Protein AF-A0A381Z322-F1 (afdb_monomer_lite)

Foldseek 3Di:
DDDDPPVNVVVVVVCLQDPDDDDDDQLVDAFACDPNDTGGDQGNLVVLVSCLVSFHWDKQKAKDDDFDPVLRVVVVVCVVVVPPDPVSVVCVVVRVVVCVVPDIDMDIHDIGGSVPRDPVCSSVVSVVSRVRNVVD

Radius of gyration: 17.07 Å; chains: 1; bounding box: 42×37×44 Å

InterPro domains:
  IPR045746 Putative acyltransferase ACT14924-like, acyltransferase domain [PF19576] (10-118)

Organism: NCBI:txid408172

Secondary structure (DSSP, 8-state):
-----HHHHHHHHHHHHSS------TTSS--EEETTEEE--PPPTHHHHHHHHTT--B--EEEE----HHHHHHHHHHHHTT--S-HHHHHHHHHHHHTTTPPPEEEE---B-GGG--TT-HHHHHHHHHHHHHH-

Sequence (136 aa):
MGTINKKQTRSLIKAFHSNKHIIIFPAGEVSKFRNFTIEDIDWNPSFIKKAIQFNRDIIPVRISGKNSILFYAVSILRRFFKMDFNIEMFLLIREVFNKKNCSINVKFGSPISFKTLNRHMINSETNRIKNITYSI

Structure (mmCIF, N/CA/C/O backbone):
data_AF-A0A381Z322-F1
#
_entry.id   AF-A0A381Z322-F1
#
loop_
_atom_site.group_PDB
_atom_site.id
_atom_site.type_symbol
_atom_site.label_atom_id
_atom_site.label_alt_id
_atom_site.label_comp_id
_atom_site.label_asym_id
_atom_site.label_entity_id
_atom_site.label_seq_id
_atom_site.pdbx_PDB_ins_code
_atom_site.Cartn_x
_atom_site.Cartn_y
_atom_site.Cartn_z
_atom_site.occupancy
_atom_site.B_iso_or_equiv
_atom_site.auth_seq_id
_atom_site.auth_comp_id
_atom_site.auth_asym_id
_atom_site.auth_atom_id
_atom_site.pdbx_PDB_model_num
ATOM 1 N N . MET A 1 1 ? 7.958 -16.503 11.932 1.00 32.38 1 MET A N 1
ATOM 2 C CA . MET A 1 1 ? 8.132 -16.162 10.498 1.00 32.38 1 MET A CA 1
ATOM 3 C C . MET A 1 1 ? 7.406 -17.211 9.673 1.00 32.38 1 MET A C 1
ATOM 5 O O . MET A 1 1 ? 7.738 -18.380 9.798 1.00 32.38 1 MET A O 1
ATOM 9 N N . GLY A 1 2 ? 6.367 -16.831 8.924 1.00 46.25 2 GLY A N 1
ATOM 10 C CA . GLY A 1 2 ? 5.579 -17.783 8.135 1.00 46.25 2 GLY A CA 1
ATOM 11 C C . GLY A 1 2 ? 6.446 -18.468 7.080 1.00 46.25 2 GLY A C 1
ATOM 12 O O . GLY A 1 2 ? 7.105 -17.799 6.285 1.00 46.25 2 GLY A O 1
ATOM 13 N N . THR A 1 3 ? 6.479 -19.797 7.091 1.00 46.06 3 THR A N 1
ATOM 14 C CA . THR A 1 3 ? 7.168 -20.586 6.074 1.00 46.06 3 THR A CA 1
ATOM 15 C C . THR A 1 3 ? 6.482 -20.358 4.731 1.00 46.06 3 THR A C 1
ATOM 17 O O . THR A 1 3 ? 5.302 -20.652 4.546 1.00 46.06 3 THR A O 1
ATOM 20 N N . ILE A 1 4 ? 7.216 -19.787 3.776 1.00 61.38 4 ILE A N 1
ATOM 21 C CA . ILE A 1 4 ? 6.702 -19.564 2.427 1.00 61.38 4 ILE A CA 1
ATOM 22 C C . ILE A 1 4 ? 6.476 -20.939 1.785 1.00 61.38 4 ILE A C 1
ATOM 24 O O . ILE A 1 4 ? 7.421 -21.642 1.423 1.00 61.38 4 ILE A O 1
ATOM 28 N N . ASN A 1 5 ? 5.213 -21.341 1.649 1.00 78.62 5 ASN A N 1
ATOM 29 C CA . ASN A 1 5 ? 4.851 -22.616 1.045 1.00 78.62 5 ASN A CA 1
ATOM 30 C C . ASN A 1 5 ? 5.237 -22.608 -0.447 1.00 78.62 5 ASN A C 1
ATOM 32 O O . ASN A 1 5 ? 4.752 -21.787 -1.227 1.00 78.62 5 ASN A O 1
ATOM 36 N N . LYS A 1 6 ? 6.072 -23.564 -0.876 1.00 79.81 6 LYS A N 1
ATOM 37 C CA . LYS A 1 6 ? 6.565 -23.703 -2.263 1.00 79.81 6 LYS A CA 1
ATOM 38 C C . LYS A 1 6 ? 5.439 -23.671 -3.310 1.00 79.81 6 LYS A C 1
ATOM 40 O O . LYS A 1 6 ? 5.634 -23.152 -4.412 1.00 79.81 6 LYS A O 1
ATOM 45 N N . LYS A 1 7 ? 4.249 -24.191 -2.978 1.00 83.00 7 LYS A N 1
ATOM 46 C CA . LYS A 1 7 ? 3.058 -24.159 -3.848 1.00 83.00 7 LYS A CA 1
ATOM 47 C C . LYS A 1 7 ? 2.497 -22.742 -4.011 1.00 83.00 7 LYS A C 1
ATOM 49 O O . LYS A 1 7 ? 2.124 -22.363 -5.124 1.00 83.00 7 LYS A O 1
ATOM 54 N N . GLN A 1 8 ? 2.476 -21.951 -2.939 1.00 82.81 8 GLN A N 1
ATOM 55 C CA . GLN A 1 8 ? 2.030 -20.554 -2.968 1.00 82.81 8 GLN A CA 1
ATOM 56 C C . GLN A 1 8 ? 2.989 -19.701 -3.804 1.00 82.81 8 GLN A C 1
ATOM 58 O O . GLN A 1 8 ? 2.537 -18.980 -4.691 1.00 82.81 8 GLN A O 1
ATOM 63 N N . THR A 1 9 ? 4.305 -19.877 -3.640 1.00 85.25 9 THR A N 1
ATOM 64 C CA . THR A 1 9 ? 5.313 -19.172 -4.454 1.00 85.25 9 THR A CA 1
ATOM 65 C C . THR A 1 9 ? 5.157 -19.461 -5.940 1.00 85.25 9 THR A C 1
ATOM 67 O O . THR A 1 9 ? 5.159 -18.542 -6.754 1.00 85.25 9 THR A O 1
ATOM 70 N N . ARG A 1 10 ? 4.977 -20.735 -6.314 1.00 89.75 10 ARG A N 1
ATOM 71 C CA . ARG A 1 10 ? 4.754 -21.125 -7.716 1.00 89.75 10 ARG A CA 1
ATOM 72 C C . ARG A 1 10 ? 3.492 -20.488 -8.288 1.00 89.75 10 ARG A C 1
ATOM 74 O O . ARG A 1 10 ? 3.512 -20.009 -9.416 1.00 89.75 10 ARG A O 1
ATOM 81 N N . SER A 1 11 ? 2.410 -20.475 -7.515 1.00 90.62 11 SER A N 1
ATOM 82 C CA . SER A 1 11 ? 1.135 -19.888 -7.942 1.00 90.62 11 SER A CA 1
ATOM 83 C C . SER A 1 11 ? 1.252 -18.375 -8.127 1.00 90.62 11 SER A C 1
ATOM 85 O O . SER A 1 11 ? 0.767 -17.842 -9.122 1.00 90.62 11 SER A O 1
ATOM 87 N N . LEU A 1 12 ? 1.972 -17.700 -7.229 1.00 89.81 12 LEU A N 1
ATOM 88 C CA . LEU A 1 12 ? 2.249 -16.271 -7.323 1.00 89.81 12 LEU A CA 1
ATOM 89 C C . LEU A 1 12 ? 3.118 -15.934 -8.543 1.00 89.81 12 LEU A C 1
ATOM 91 O O . LEU A 1 12 ? 2.793 -15.016 -9.286 1.00 89.81 12 LEU A O 1
ATOM 95 N N . ILE A 1 13 ? 4.180 -16.702 -8.806 1.00 92.19 13 ILE A N 1
ATOM 96 C CA . ILE A 1 13 ? 5.017 -16.523 -10.006 1.00 92.19 13 ILE A CA 1
ATOM 97 C C . ILE A 1 13 ? 4.189 -16.721 -11.283 1.00 92.19 13 ILE A C 1
ATOM 99 O O . ILE A 1 13 ? 4.272 -15.907 -12.198 1.00 92.19 13 ILE A O 1
ATOM 103 N N . LYS A 1 14 ? 3.337 -17.754 -11.338 1.00 94.69 14 LYS A N 1
ATOM 104 C CA . LYS A 1 14 ? 2.406 -17.946 -12.463 1.00 94.69 14 LYS A CA 1
ATOM 105 C C . LYS A 1 14 ? 1.462 -16.755 -12.628 1.00 94.69 14 LYS A C 1
ATOM 107 O O . LYS A 1 14 ? 1.234 -16.321 -13.752 1.00 94.69 14 LYS A O 1
ATOM 112 N N . ALA A 1 15 ? 0.943 -16.206 -11.527 1.00 94.56 15 ALA A N 1
ATOM 113 C CA . ALA A 1 15 ? 0.114 -15.006 -11.573 1.00 94.56 15 ALA A CA 1
ATOM 114 C C . ALA A 1 15 ? 0.888 -13.833 -12.188 1.00 94.56 15 ALA A C 1
ATOM 116 O O . ALA A 1 15 ? 0.368 -13.226 -13.118 1.00 94.56 15 ALA A O 1
ATOM 117 N N . PHE A 1 16 ? 2.140 -13.604 -11.769 1.00 95.00 16 PHE A N 1
ATOM 118 C CA . PHE A 1 16 ? 3.038 -12.575 -12.314 1.00 95.00 16 PHE A CA 1
ATOM 119 C C . PHE A 1 16 ? 3.391 -12.742 -13.797 1.00 95.00 16 PHE A C 1
ATOM 121 O O . PHE A 1 16 ? 3.661 -11.734 -14.445 1.00 95.00 16 PHE A O 1
ATOM 128 N N . HIS A 1 17 ? 3.311 -13.942 -14.369 1.00 95.62 17 HIS A N 1
ATOM 129 C CA . HIS A 1 17 ? 3.463 -14.153 -15.816 1.00 95.62 17 HIS A CA 1
ATOM 130 C C . HIS A 1 17 ? 2.158 -14.037 -16.624 1.00 95.62 17 HIS A C 1
ATOM 132 O O . HIS A 1 17 ? 2.210 -13.953 -17.844 1.00 95.62 17 HIS A O 1
ATOM 138 N N . SER A 1 18 ? 0.993 -14.071 -15.975 1.00 95.56 18 SER A N 1
ATOM 139 C CA . SER A 1 18 ? -0.318 -14.080 -16.652 1.00 95.56 18 SER A CA 1
ATOM 140 C C . SER A 1 18 ? -0.851 -12.673 -16.968 1.00 95.56 18 SER A C 1
ATOM 142 O O . SER A 1 18 ? -0.215 -11.690 -16.638 1.00 95.56 18 SER A O 1
ATOM 144 N N . ASN A 1 19 ? -2.070 -12.522 -17.484 1.00 93.75 19 ASN A N 1
ATOM 145 C CA . ASN A 1 19 ? -2.705 -11.194 -17.598 1.00 93.75 19 ASN A CA 1
ATOM 146 C C . ASN A 1 19 ? -3.517 -10.792 -16.353 1.00 93.75 19 ASN A C 1
ATOM 148 O O . ASN A 1 19 ? -4.253 -9.812 -16.377 1.00 93.75 19 ASN A O 1
ATOM 152 N N . LYS A 1 20 ? -3.412 -11.540 -15.246 1.00 94.75 20 LYS A N 1
ATOM 153 C CA . LYS A 1 20 ? -4.157 -11.237 -14.015 1.00 94.75 20 LYS A CA 1
ATOM 154 C C . LYS A 1 20 ? -3.636 -9.971 -13.341 1.00 94.75 20 LYS A C 1
ATOM 156 O O . LYS A 1 20 ? -2.425 -9.744 -13.303 1.00 94.75 20 LYS A O 1
ATOM 161 N N . HIS A 1 21 ? -4.545 -9.207 -12.743 1.00 93.62 21 HIS A N 1
ATOM 162 C CA . HIS A 1 21 ? -4.195 -8.128 -11.824 1.00 93.62 21 HIS A CA 1
ATOM 163 C C . HIS A 1 21 ? -3.655 -8.699 -10.511 1.00 93.62 21 HIS A C 1
ATOM 165 O O . HIS A 1 21 ? -4.118 -9.735 -10.030 1.00 93.62 21 HIS A O 1
ATOM 171 N N . ILE A 1 22 ? -2.662 -8.021 -9.937 1.00 94.94 22 ILE A N 1
ATOM 172 C CA . ILE A 1 22 ? -2.009 -8.427 -8.692 1.00 94.94 22 ILE A CA 1
ATOM 173 C C . ILE A 1 22 ? -2.117 -7.266 -7.718 1.00 94.94 22 ILE A C 1
ATOM 175 O O . ILE A 1 22 ? -1.635 -6.172 -7.997 1.00 94.94 22 ILE A O 1
ATOM 179 N N . ILE A 1 23 ? -2.747 -7.527 -6.578 1.00 95.44 23 ILE A N 1
ATOM 180 C CA . ILE A 1 23 ? -2.884 -6.565 -5.489 1.00 95.44 23 ILE A CA 1
ATOM 181 C C . ILE A 1 23 ? -1.765 -6.841 -4.489 1.00 95.44 23 ILE A C 1
ATOM 183 O O . ILE A 1 23 ? -1.567 -7.983 -4.070 1.00 95.44 23 ILE A O 1
ATOM 187 N N . ILE A 1 24 ? -1.024 -5.800 -4.121 1.00 94.81 24 ILE A N 1
ATOM 188 C CA . ILE A 1 24 ? 0.064 -5.878 -3.148 1.00 94.81 24 ILE A CA 1
ATOM 189 C C . ILE A 1 24 ? -0.185 -4.822 -2.077 1.00 94.81 24 ILE A C 1
ATOM 191 O O . ILE A 1 24 ? -0.395 -3.659 -2.401 1.00 94.81 24 ILE A O 1
ATOM 195 N N . PHE A 1 25 ? -0.120 -5.235 -0.810 1.00 94.62 25 PHE A N 1
ATOM 196 C CA . PHE A 1 25 ? -0.113 -4.343 0.347 1.00 94.62 25 PHE A CA 1
ATOM 197 C C . PHE A 1 25 ? 1.335 -4.174 0.819 1.00 94.62 25 PHE A C 1
ATOM 199 O O . PHE A 1 25 ? 1.829 -5.009 1.578 1.00 94.62 25 PHE A O 1
ATOM 206 N N . PRO A 1 26 ? 2.057 -3.146 0.344 1.00 95.31 26 PRO A N 1
ATOM 207 C CA . PRO A 1 26 ? 3.495 -3.030 0.572 1.00 95.31 26 PRO A CA 1
ATOM 208 C C . PRO A 1 26 ? 3.848 -2.817 2.049 1.00 95.31 26 PRO A C 1
ATOM 210 O O . PRO A 1 26 ? 4.904 -3.269 2.479 1.00 95.31 26 PRO A O 1
ATOM 213 N N . ALA A 1 27 ? 2.967 -2.197 2.836 1.00 93.25 27 ALA A N 1
ATOM 214 C CA . ALA A 1 27 ? 3.147 -2.041 4.278 1.00 93.25 27 ALA A CA 1
ATOM 215 C C . ALA A 1 27 ? 3.002 -3.362 5.059 1.00 93.25 27 ALA A C 1
ATOM 217 O O . ALA A 1 27 ? 3.519 -3.476 6.161 1.00 93.25 27 ALA A O 1
ATOM 218 N N . GLY A 1 28 ? 2.277 -4.353 4.524 1.00 87.88 28 GLY A N 1
ATOM 219 C CA . GLY A 1 28 ? 2.011 -5.634 5.197 1.00 87.88 28 GLY A CA 1
ATOM 220 C C . GLY A 1 28 ? 1.057 -5.570 6.399 1.00 87.88 28 GLY A C 1
ATOM 221 O O . GLY A 1 28 ? 0.620 -6.613 6.876 1.00 87.88 28 GLY A O 1
ATOM 222 N N . GLU A 1 29 ? 0.694 -4.372 6.858 1.00 86.81 29 GLU A N 1
ATOM 223 C CA . GLU A 1 29 ? -0.202 -4.121 7.987 1.00 86.81 29 GLU A CA 1
ATOM 224 C C . GLU A 1 29 ? -1.080 -2.889 7.725 1.00 86.81 29 GLU A C 1
ATOM 226 O O . GLU A 1 29 ? -0.824 -2.109 6.808 1.00 86.81 29 GLU A O 1
ATOM 231 N N . VAL A 1 30 ? -2.116 -2.702 8.549 1.00 88.62 30 VAL A N 1
ATOM 232 C CA . VAL A 1 30 ? -2.946 -1.487 8.528 1.00 88.62 30 VAL A CA 1
ATOM 233 C C . VAL A 1 30 ? -2.193 -0.278 9.094 1.00 88.62 30 VAL A C 1
ATOM 235 O O . VAL A 1 30 ? -1.367 -0.426 10.001 1.00 88.62 30 VAL A O 1
ATOM 238 N N . SER A 1 31 ? -2.541 0.924 8.629 1.00 90.38 31 SER A N 1
ATOM 239 C CA . SER A 1 31 ? -1.950 2.183 9.091 1.00 90.38 31 SER A CA 1
ATOM 240 C C . SER A 1 31 ? -2.066 2.362 10.610 1.00 90.38 31 SER A C 1
ATOM 242 O O . SER A 1 31 ? -3.083 2.025 11.232 1.00 90.38 31 SER A O 1
ATOM 244 N N . LYS A 1 32 ? -1.019 2.920 11.221 1.00 86.56 32 LYS A N 1
ATOM 245 C CA . LYS A 1 32 ? -0.892 3.101 12.675 1.00 86.56 32 LYS A CA 1
ATOM 246 C C . LYS A 1 32 ? -0.730 4.574 13.016 1.00 86.56 32 LYS A C 1
ATOM 248 O O . LYS A 1 32 ? -0.297 5.367 12.191 1.00 86.56 32 LYS A O 1
ATOM 253 N N . PHE A 1 33 ? -1.016 4.921 14.268 1.00 87.81 33 PHE A N 1
ATOM 254 C CA . PHE A 1 33 ? -0.714 6.254 14.778 1.00 87.81 33 PHE A CA 1
ATOM 255 C C . PHE A 1 33 ? 0.786 6.381 15.115 1.00 87.81 33 PHE A C 1
ATOM 257 O O . PHE A 1 33 ? 1.311 5.698 16.012 1.00 87.81 33 PHE A O 1
ATOM 264 N N . ARG A 1 34 ? 1.498 7.234 14.376 1.00 83.12 34 ARG A N 1
ATOM 265 C CA . ARG A 1 34 ? 2.930 7.547 14.531 1.00 83.12 34 ARG A CA 1
ATOM 266 C C . ARG A 1 34 ? 3.139 9.032 14.272 1.00 83.12 34 ARG A C 1
ATOM 268 O O . ARG A 1 34 ? 2.466 9.581 13.423 1.00 83.12 34 ARG A O 1
ATOM 275 N N . ASN A 1 35 ? 4.050 9.678 14.998 1.00 82.75 35 ASN A N 1
ATOM 276 C CA . ASN A 1 35 ? 4.433 11.074 14.736 1.00 82.75 35 ASN A CA 1
ATOM 277 C C . ASN A 1 35 ? 3.233 12.033 14.570 1.00 82.75 35 ASN A C 1
ATOM 279 O O . ASN A 1 35 ? 3.226 12.886 13.691 1.00 82.75 35 ASN A O 1
ATOM 283 N N . PHE A 1 36 ? 2.203 11.861 15.406 1.00 85.69 36 PHE A N 1
ATOM 284 C CA . PHE A 1 36 ? 0.946 12.623 15.371 1.00 85.69 36 PHE A CA 1
ATOM 285 C C . PHE A 1 36 ? 0.081 12.455 14.104 1.00 85.69 36 PHE A C 1
ATOM 287 O O . PHE A 1 36 ? -0.953 13.110 13.978 1.00 85.69 36 PHE A O 1
ATOM 294 N N . THR A 1 37 ? 0.426 11.532 13.206 1.00 89.00 37 THR A N 1
ATOM 295 C CA . THR A 1 37 ? -0.323 11.201 11.988 1.00 89.00 37 THR A CA 1
ATOM 296 C C . THR A 1 37 ? -0.735 9.722 11.964 1.00 89.00 37 THR A C 1
ATOM 298 O O . THR A 1 37 ? -0.240 8.886 12.723 1.00 89.00 37 THR A O 1
ATOM 301 N N . ILE A 1 38 ? -1.723 9.386 11.127 1.00 89.69 38 ILE A N 1
ATOM 302 C CA . ILE A 1 38 ? -2.101 7.995 10.837 1.00 89.69 38 ILE A CA 1
ATOM 303 C C . ILE A 1 38 ? -1.534 7.668 9.466 1.00 89.69 38 ILE A C 1
ATOM 305 O O . ILE A 1 38 ? -2.014 8.192 8.462 1.00 89.69 38 ILE A O 1
ATOM 309 N N . GLU A 1 39 ? -0.537 6.799 9.436 1.00 90.81 39 GLU A N 1
ATOM 310 C CA . GLU A 1 39 ? 0.159 6.431 8.211 1.00 90.81 39 GLU A CA 1
ATOM 311 C C . GLU A 1 39 ? 0.605 4.974 8.249 1.00 90.81 39 GLU A C 1
ATOM 313 O O . GLU A 1 39 ? 0.698 4.332 9.305 1.00 90.81 39 GLU A O 1
ATOM 318 N N . ASP A 1 40 ? 0.846 4.428 7.067 1.00 91.38 40 ASP A N 1
ATOM 319 C CA . ASP A 1 40 ? 1.485 3.133 6.9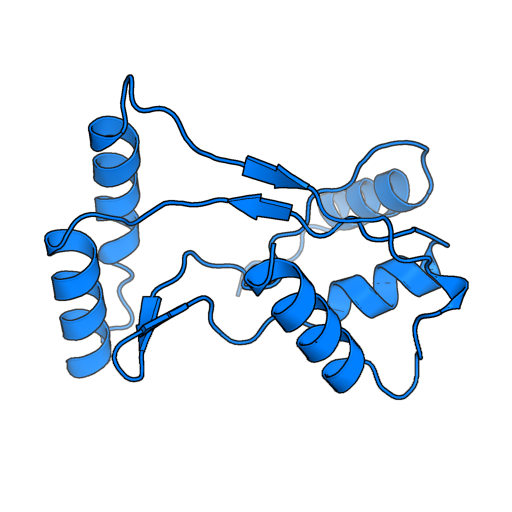36 1.00 91.38 40 ASP A CA 1
ATOM 320 C C . ASP A 1 40 ? 2.914 3.199 7.449 1.00 91.38 40 ASP A C 1
ATOM 322 O O . ASP A 1 40 ? 3.625 4.195 7.273 1.00 91.38 40 ASP A O 1
ATOM 326 N N . ILE A 1 41 ? 3.363 2.062 7.968 1.00 89.75 41 ILE A N 1
ATOM 327 C CA . ILE A 1 41 ? 4.777 1.815 8.216 1.00 89.75 41 ILE A CA 1
ATOM 328 C C . ILE A 1 41 ? 5.592 1.858 6.910 1.00 89.75 41 ILE A C 1
ATOM 330 O O . ILE A 1 41 ? 5.081 2.143 5.817 1.00 89.75 41 ILE A O 1
ATOM 334 N N . ASP A 1 42 ? 6.888 1.586 7.018 1.00 92.38 42 ASP A N 1
ATOM 335 C CA . ASP A 1 42 ? 7.752 1.504 5.849 1.00 92.38 42 ASP A CA 1
ATOM 336 C C . ASP A 1 42 ? 7.274 0.414 4.891 1.00 92.38 42 ASP A C 1
ATOM 338 O O . ASP A 1 42 ? 6.954 -0.713 5.273 1.00 92.38 42 ASP A O 1
ATOM 342 N N . TRP A 1 43 ? 7.193 0.783 3.619 1.00 96.25 43 TRP A N 1
ATOM 343 C CA . TRP A 1 43 ? 6.732 -0.102 2.565 1.00 96.25 43 TRP A CA 1
ATOM 344 C C . TRP A 1 43 ? 7.845 -1.073 2.168 1.00 96.25 43 TRP A C 1
ATOM 346 O O . TRP A 1 43 ? 8.983 -0.676 1.925 1.00 96.25 43 TRP A O 1
ATOM 356 N N . ASN A 1 44 ? 7.513 -2.358 2.048 1.00 95.69 44 ASN A N 1
ATOM 357 C CA . ASN A 1 44 ? 8.441 -3.367 1.564 1.00 95.69 44 ASN A CA 1
ATOM 358 C C . ASN A 1 44 ? 8.748 -3.127 0.072 1.00 95.69 44 ASN A C 1
ATOM 360 O O . ASN A 1 44 ? 7.838 -3.207 -0.752 1.00 95.69 44 ASN A O 1
ATOM 364 N N . PRO A 1 45 ? 10.019 -2.941 -0.319 1.00 96.38 45 PRO A N 1
ATOM 365 C CA . PRO A 1 45 ? 10.394 -2.583 -1.689 1.00 96.38 45 PRO A CA 1
ATOM 366 C C . PRO A 1 45 ? 10.248 -3.704 -2.735 1.00 96.38 45 PRO A C 1
ATOM 368 O O . PRO A 1 45 ? 10.515 -3.509 -3.925 1.00 96.38 45 PRO A O 1
ATOM 371 N N . SER A 1 46 ? 9.894 -4.924 -2.326 1.00 94.19 46 SER A N 1
ATOM 372 C CA . SER A 1 46 ? 9.880 -6.098 -3.208 1.00 94.19 46 SER A CA 1
ATOM 373 C C . SER A 1 46 ? 8.933 -5.968 -4.404 1.00 94.19 46 SER A C 1
ATOM 375 O O . SER A 1 46 ? 9.224 -6.541 -5.457 1.00 94.19 46 SER A O 1
ATOM 377 N N . PHE A 1 47 ? 7.855 -5.185 -4.295 1.00 95.62 47 PHE A N 1
ATOM 378 C CA . PHE A 1 47 ? 6.929 -4.966 -5.409 1.00 95.62 47 PHE A CA 1
ATOM 379 C C . PHE A 1 47 ? 7.587 -4.232 -6.583 1.00 95.62 47 PHE A C 1
ATOM 381 O O . PHE A 1 47 ? 7.290 -4.574 -7.721 1.00 95.62 47 PHE A O 1
ATOM 388 N N . ILE A 1 48 ? 8.549 -3.332 -6.339 1.00 97.38 48 ILE A N 1
ATOM 389 C CA . ILE A 1 48 ? 9.335 -2.670 -7.396 1.00 97.38 48 ILE A CA 1
ATOM 390 C C . ILE A 1 48 ? 10.137 -3.705 -8.180 1.00 97.38 48 ILE A C 1
ATOM 392 O O . ILE A 1 48 ? 10.088 -3.760 -9.407 1.00 97.38 48 ILE A O 1
ATOM 396 N N . LYS A 1 49 ? 10.844 -4.589 -7.461 1.00 95.62 49 LYS A N 1
ATOM 397 C CA . LYS A 1 49 ? 11.631 -5.665 -8.079 1.00 95.62 49 LYS A CA 1
ATOM 398 C C . LYS A 1 49 ? 10.741 -6.566 -8.930 1.00 95.62 49 LYS A C 1
ATOM 400 O O . LYS A 1 49 ? 11.152 -6.967 -10.013 1.00 95.62 49 LYS A O 1
ATOM 405 N N . LYS A 1 50 ? 9.537 -6.885 -8.446 1.00 95.38 50 LYS A N 1
ATOM 406 C CA . LYS A 1 50 ? 8.570 -7.722 -9.165 1.00 95.38 50 LYS A CA 1
ATOM 407 C C . LYS A 1 50 ? 7.967 -7.008 -10.371 1.00 95.38 50 LYS A C 1
ATOM 409 O O . LYS A 1 50 ? 7.878 -7.624 -11.425 1.00 95.38 50 LYS A O 1
ATOM 414 N N . ALA A 1 51 ? 7.635 -5.729 -10.247 1.00 97.06 51 ALA A N 1
ATOM 415 C CA . ALA A 1 51 ? 7.158 -4.911 -11.355 1.00 97.06 51 ALA A CA 1
ATOM 416 C C . ALA A 1 51 ? 8.168 -4.895 -12.510 1.00 97.06 51 ALA A C 1
ATOM 418 O O . ALA A 1 51 ? 7.814 -5.230 -13.635 1.00 97.06 51 ALA A O 1
ATOM 419 N N . ILE A 1 52 ? 9.445 -4.633 -12.212 1.00 97.06 52 ILE A N 1
ATOM 420 C CA . ILE A 1 52 ? 10.525 -4.655 -13.209 1.00 97.06 52 ILE A CA 1
ATOM 421 C C . ILE A 1 52 ? 10.747 -6.074 -13.754 1.00 97.06 52 ILE A C 1
ATOM 423 O O . ILE A 1 52 ? 10.833 -6.262 -14.959 1.00 97.06 52 ILE A O 1
ATOM 427 N N . GLN A 1 53 ? 10.829 -7.087 -12.883 1.00 95.88 53 GLN A N 1
ATOM 428 C CA . GLN A 1 53 ? 11.109 -8.475 -13.282 1.00 95.88 53 GLN A CA 1
ATOM 429 C C . GLN A 1 53 ? 10.056 -9.045 -14.241 1.00 95.88 53 GLN A C 1
ATOM 431 O O . GLN A 1 53 ? 10.391 -9.855 -15.102 1.00 95.88 53 GLN A O 1
ATOM 436 N N . PHE A 1 54 ? 8.791 -8.674 -14.054 1.00 96.62 54 PHE A N 1
ATOM 437 C CA . PHE A 1 54 ? 7.661 -9.229 -14.796 1.00 96.62 54 PHE A CA 1
ATOM 438 C C . PHE A 1 54 ? 7.013 -8.217 -15.741 1.00 96.62 54 PHE A C 1
ATOM 440 O O . PHE A 1 54 ? 5.902 -8.465 -16.203 1.00 96.62 54 PHE A O 1
ATOM 447 N N . ASN A 1 55 ? 7.695 -7.103 -16.027 1.00 97.06 55 ASN A N 1
ATOM 448 C CA . ASN A 1 55 ? 7.241 -6.064 -16.949 1.00 97.06 55 ASN A CA 1
ATOM 449 C C . ASN A 1 55 ? 5.813 -5.580 -16.646 1.00 97.06 55 ASN A C 1
ATOM 451 O O . ASN A 1 55 ? 4.936 -5.599 -17.509 1.00 97.06 55 ASN A O 1
ATOM 455 N N . ARG A 1 56 ? 5.565 -5.196 -15.390 1.00 97.12 56 ARG A N 1
ATOM 456 C CA . ARG A 1 56 ? 4.235 -4.826 -14.894 1.00 97.12 56 ARG A CA 1
ATOM 457 C C . ARG A 1 56 ? 4.160 -3.400 -14.409 1.00 97.12 56 ARG A C 1
ATOM 459 O O . ARG A 1 56 ? 4.860 -3.026 -13.471 1.00 97.12 56 ARG A O 1
ATOM 466 N N . ASP A 1 57 ? 3.233 -2.660 -14.989 1.00 97.56 57 ASP A N 1
ATOM 467 C CA . ASP A 1 57 ? 2.914 -1.313 -14.548 1.00 97.56 57 ASP A CA 1
ATOM 468 C C . ASP A 1 57 ? 2.246 -1.335 -13.166 1.00 97.56 57 ASP A C 1
ATOM 470 O O . ASP A 1 57 ? 1.544 -2.282 -12.793 1.00 97.56 57 ASP A O 1
ATOM 474 N N . ILE A 1 58 ? 2.495 -0.285 -12.389 1.00 98.06 58 ILE A N 1
ATOM 475 C CA . ILE A 1 58 ? 1.991 -0.124 -11.027 1.00 98.06 58 ILE A CA 1
ATOM 476 C C . ILE A 1 58 ? 0.888 0.925 -11.052 1.00 98.06 58 ILE A C 1
ATOM 478 O O . ILE A 1 58 ? 1.107 2.037 -11.522 1.00 98.06 58 ILE A O 1
ATOM 482 N N . ILE A 1 59 ? -0.279 0.598 -10.502 1.00 98.12 59 ILE A N 1
ATOM 483 C CA . ILE A 1 59 ? -1.370 1.556 -10.304 1.00 98.12 59 ILE A CA 1
ATOM 484 C C . ILE A 1 59 ? -1.429 1.882 -8.807 1.00 98.12 59 ILE A C 1
ATOM 486 O O . ILE A 1 59 ? -1.752 0.990 -8.018 1.00 98.12 59 ILE A O 1
ATOM 490 N N . PRO A 1 60 ? -1.099 3.117 -8.389 1.00 97.62 60 PRO A N 1
ATOM 491 C CA . PRO A 1 60 ? -1.281 3.557 -7.010 1.00 97.62 60 PRO A CA 1
ATOM 492 C C . PRO A 1 60 ? -2.761 3.506 -6.625 1.00 97.62 60 PRO A C 1
ATOM 494 O O . PRO A 1 60 ? -3.610 3.990 -7.373 1.00 97.62 60 PRO A O 1
ATOM 497 N N . VAL A 1 61 ? -3.080 2.951 -5.457 1.00 97.06 61 VAL A N 1
ATOM 498 C CA . VAL A 1 61 ? -4.456 2.910 -4.945 1.00 97.06 61 VAL A CA 1
ATOM 499 C C . VAL A 1 61 ? -4.463 3.419 -3.516 1.00 97.06 61 VAL A C 1
ATOM 501 O O . VAL A 1 61 ? -3.822 2.823 -2.650 1.00 97.06 61 VAL A O 1
ATOM 504 N N . ARG A 1 62 ? -5.205 4.501 -3.257 1.00 95.50 62 ARG A N 1
ATOM 505 C CA . ARG A 1 62 ? -5.425 4.999 -1.898 1.00 95.50 62 ARG A CA 1
ATOM 506 C C . ARG A 1 62 ? -6.824 4.659 -1.428 1.00 95.50 62 ARG A C 1
ATOM 508 O O . ARG A 1 62 ? -7.818 5.079 -2.015 1.00 95.50 62 ARG A O 1
ATOM 515 N N . ILE A 1 63 ? -6.882 3.933 -0.321 1.00 92.88 63 ILE A N 1
ATOM 516 C CA . ILE A 1 63 ? -8.118 3.627 0.386 1.00 92.88 63 ILE A CA 1
ATOM 517 C C . ILE A 1 63 ? -8.214 4.597 1.559 1.00 92.88 63 ILE A C 1
ATO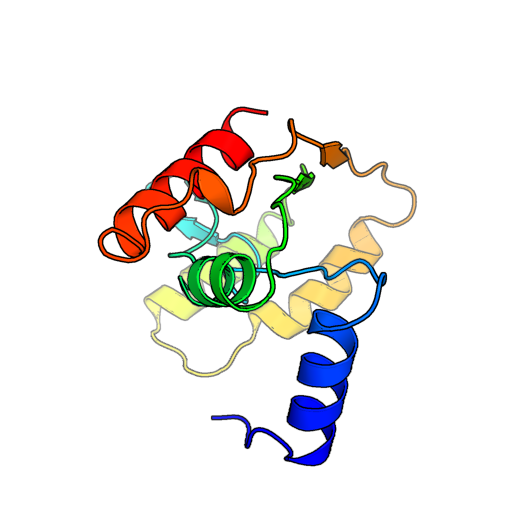M 519 O O . ILE A 1 63 ? -7.358 4.606 2.442 1.00 92.88 63 ILE A O 1
ATOM 523 N N . SER A 1 64 ? -9.241 5.437 1.560 1.00 88.31 64 SER A N 1
ATOM 524 C CA . SER A 1 64 ? -9.494 6.368 2.654 1.00 88.31 64 SER A CA 1
ATOM 525 C C . SER A 1 64 ? -10.308 5.684 3.742 1.00 88.31 64 SER A C 1
ATOM 527 O O . SER A 1 64 ? -11.369 5.115 3.488 1.00 88.31 64 SER A O 1
ATOM 529 N N . GLY A 1 65 ? -9.828 5.782 4.974 1.00 83.88 65 GLY A N 1
ATOM 530 C CA . GLY A 1 65 ? -10.505 5.235 6.136 1.00 83.88 65 GLY A CA 1
ATOM 531 C C . GLY A 1 65 ? -9.680 5.448 7.394 1.00 83.88 65 GLY A C 1
ATOM 532 O O . GLY A 1 65 ? -8.468 5.641 7.339 1.00 83.88 65 GLY A O 1
ATOM 533 N N . LYS A 1 66 ? -10.356 5.431 8.539 1.00 86.12 66 LYS A N 1
ATOM 534 C CA . LYS A 1 66 ? -9.727 5.400 9.859 1.00 86.12 66 LYS A CA 1
ATOM 535 C C . LYS A 1 66 ? -10.433 4.344 10.698 1.00 86.12 66 LYS A C 1
ATOM 537 O O . LYS A 1 66 ? -11.665 4.221 10.628 1.00 86.12 66 LYS A O 1
ATOM 542 N N . ASN A 1 67 ? -9.647 3.618 11.482 1.00 87.19 67 ASN A N 1
ATOM 543 C CA . ASN A 1 67 ? -10.164 2.725 12.512 1.00 87.19 67 ASN A CA 1
ATOM 544 C C . ASN A 1 67 ? -10.680 3.548 13.703 1.00 87.19 67 ASN A C 1
ATOM 546 O O . ASN A 1 67 ? -10.515 4.770 13.759 1.00 87.19 67 ASN A O 1
ATOM 550 N N . SER A 1 68 ? -11.345 2.900 14.649 1.00 85.56 68 SER A N 1
ATOM 551 C CA . SER A 1 68 ? -11.846 3.555 15.851 1.00 85.56 68 SER A CA 1
ATOM 552 C C . SER A 1 68 ? -10.718 4.069 16.749 1.00 85.56 68 SER A C 1
ATOM 554 O O . SER A 1 68 ? -9.584 3.588 16.726 1.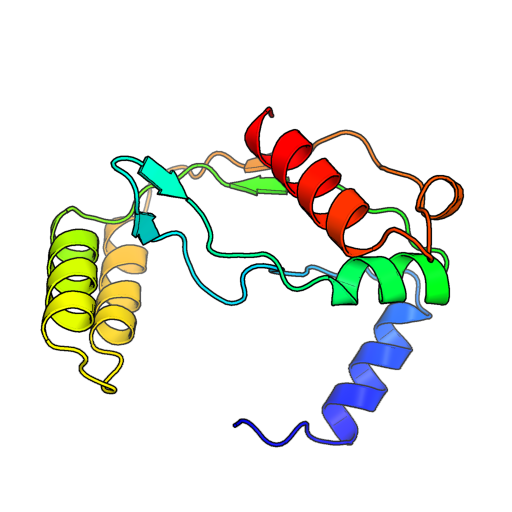00 85.56 68 SER A O 1
ATOM 556 N N . ILE A 1 69 ? -11.056 5.033 17.608 1.00 85.19 69 ILE A N 1
ATOM 557 C CA . ILE A 1 69 ? -10.144 5.558 18.634 1.00 85.19 69 ILE A CA 1
ATOM 558 C C . ILE A 1 69 ? -9.630 4.422 19.532 1.00 85.19 69 ILE A C 1
ATOM 560 O O . ILE A 1 69 ? -8.449 4.403 19.870 1.00 85.19 69 ILE A O 1
ATOM 564 N N . LEU A 1 70 ? -10.481 3.435 19.849 1.00 85.81 70 LEU A N 1
ATOM 565 C CA . LEU A 1 70 ? -10.096 2.271 20.649 1.00 85.81 70 LEU A CA 1
ATOM 566 C C . LEU A 1 70 ? -8.982 1.462 19.975 1.00 85.81 70 LEU A C 1
ATOM 568 O O . LEU A 1 70 ? -8.023 1.080 20.641 1.00 85.81 70 LEU A O 1
ATOM 572 N N . PHE A 1 71 ? -9.084 1.230 18.662 1.00 88.06 71 PHE A N 1
ATOM 573 C CA . PHE A 1 71 ? -8.046 0.529 17.908 1.00 88.06 71 PHE A CA 1
ATOM 574 C C . PHE A 1 71 ? -6.693 1.234 18.048 1.00 88.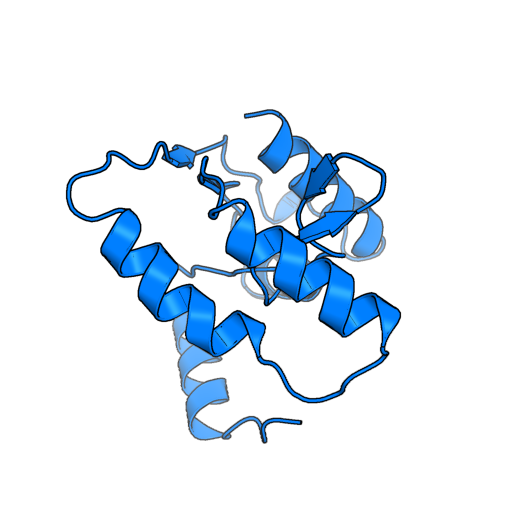06 71 PHE A C 1
ATOM 576 O O . PHE A 1 71 ? -5.687 0.598 18.368 1.00 88.06 71 PHE A O 1
ATOM 583 N N . TYR A 1 72 ? -6.666 2.556 17.860 1.00 87.00 72 TYR A N 1
ATOM 584 C CA . TYR A 1 72 ? -5.430 3.328 17.972 1.00 87.00 72 TYR A CA 1
ATOM 585 C C . TYR A 1 72 ? -4.905 3.388 19.409 1.00 87.00 72 TYR A C 1
ATOM 587 O O . TYR A 1 72 ? -3.704 3.217 19.604 1.00 87.00 72 TYR A O 1
ATOM 595 N N . ALA A 1 73 ? -5.776 3.540 20.411 1.00 85.00 73 ALA A N 1
ATOM 596 C CA . ALA A 1 73 ? -5.390 3.518 21.821 1.00 85.00 73 ALA A CA 1
ATOM 597 C C . ALA A 1 73 ? -4.723 2.187 22.202 1.00 85.00 73 ALA A C 1
ATOM 599 O O . ALA A 1 73 ? -3.622 2.178 22.749 1.00 85.00 73 ALA A O 1
ATOM 600 N N . VAL A 1 74 ? -5.329 1.056 21.830 1.00 85.81 74 VAL A N 1
ATOM 601 C CA . VAL A 1 74 ? -4.767 -0.280 22.092 1.00 85.81 74 VAL A CA 1
ATOM 602 C C . VAL A 1 74 ? -3.464 -0.504 21.322 1.00 85.81 74 VAL A C 1
ATOM 604 O O . VAL A 1 74 ? -2.519 -1.079 21.861 1.00 85.81 74 VAL A O 1
ATOM 607 N N . SER A 1 75 ? -3.367 -0.007 20.086 1.00 84.56 75 SER A N 1
ATOM 608 C CA . SER A 1 75 ? -2.132 -0.075 19.299 1.00 84.56 75 SER A CA 1
ATOM 609 C C . SER A 1 75 ? -0.980 0.700 19.956 1.00 84.56 75 SER A C 1
ATOM 611 O O . SER A 1 75 ? 0.141 0.191 20.052 1.00 84.56 75 SER A O 1
ATOM 613 N N . ILE A 1 76 ? -1.263 1.902 20.471 1.00 85.00 76 ILE A N 1
ATOM 614 C CA . ILE A 1 76 ? -0.301 2.732 21.208 1.00 85.00 76 ILE A CA 1
ATOM 615 C C . ILE A 1 76 ? 0.127 2.035 22.502 1.00 85.00 76 ILE A C 1
ATOM 617 O O . ILE A 1 76 ? 1.329 1.935 22.746 1.00 85.00 76 ILE A O 1
ATOM 621 N N . LEU A 1 77 ? -0.821 1.509 23.287 1.00 84.81 77 LEU A N 1
ATOM 622 C CA . LEU A 1 77 ? -0.534 0.797 24.537 1.00 84.81 77 LEU A CA 1
ATOM 623 C C . LEU A 1 77 ? 0.350 -0.427 24.292 1.00 84.81 77 LEU A C 1
ATOM 625 O O . LEU A 1 77 ? 1.381 -0.569 24.942 1.00 84.81 77 LEU A O 1
ATOM 629 N N . ARG A 1 78 ? 0.025 -1.271 23.303 1.00 84.56 78 ARG A N 1
ATOM 630 C CA . ARG A 1 78 ? 0.858 -2.438 22.961 1.00 84.56 78 ARG A CA 1
ATOM 631 C C . ARG A 1 78 ? 2.297 -2.029 22.648 1.00 84.56 78 ARG A C 1
ATOM 633 O O . ARG A 1 78 ? 3.230 -2.648 23.153 1.00 84.56 78 ARG A O 1
ATOM 640 N N . ARG A 1 79 ? 2.480 -0.990 21.820 1.00 81.44 79 ARG A N 1
ATOM 641 C CA . ARG A 1 79 ? 3.813 -0.484 21.459 1.00 81.44 79 ARG A CA 1
ATOM 642 C C . ARG A 1 79 ? 4.551 0.064 22.679 1.00 81.44 79 ARG A C 1
ATOM 644 O O . ARG A 1 79 ? 5.745 -0.182 22.806 1.00 81.44 79 ARG A O 1
ATOM 651 N N . PHE A 1 80 ? 3.853 0.784 23.554 1.00 82.69 80 PHE A N 1
ATOM 652 C CA . PHE A 1 80 ? 4.423 1.335 24.782 1.00 82.69 80 PHE A CA 1
ATOM 653 C C . PHE A 1 80 ? 4.920 0.229 25.724 1.00 82.69 80 PHE A C 1
ATOM 655 O O . PHE A 1 80 ? 6.054 0.284 26.186 1.00 82.69 80 PHE A O 1
ATOM 662 N N . PHE A 1 81 ? 4.123 -0.825 25.919 1.00 83.50 81 PHE A N 1
ATOM 663 C CA . PHE A 1 81 ? 4.473 -1.969 26.767 1.00 83.50 81 PHE A CA 1
ATOM 664 C C . PHE A 1 81 ? 5.337 -3.038 26.073 1.00 83.50 81 PHE A C 1
ATOM 666 O O . PHE A 1 81 ? 5.611 -4.068 26.681 1.00 83.50 81 PHE A O 1
ATOM 673 N N . LYS A 1 82 ? 5.764 -2.822 24.816 1.00 79.94 82 LYS A N 1
ATOM 674 C CA . LYS A 1 82 ? 6.553 -3.774 24.002 1.00 79.94 82 LYS A CA 1
ATOM 675 C C . LYS A 1 82 ? 5.994 -5.205 24.018 1.00 79.94 82 LYS A C 1
ATOM 677 O O . LYS A 1 82 ? 6.742 -6.175 24.056 1.00 79.94 82 LYS A O 1
ATOM 682 N N . MET A 1 83 ? 4.670 -5.337 24.001 1.00 77.19 83 MET A N 1
ATOM 683 C CA . MET A 1 83 ? 4.024 -6.647 23.992 1.00 77.19 83 MET A CA 1
ATOM 684 C C . MET A 1 83 ? 4.106 -7.280 22.600 1.00 77.19 83 MET A C 1
ATOM 686 O O . MET A 1 83 ? 3.629 -6.697 21.623 1.00 77.19 83 MET A O 1
ATOM 690 N N . ASP A 1 84 ? 4.619 -8.509 22.534 1.00 68.12 84 ASP A N 1
ATOM 691 C CA . ASP A 1 84 ? 4.661 -9.314 21.302 1.00 68.12 84 ASP A CA 1
ATOM 692 C C . ASP A 1 84 ? 3.276 -9.832 20.881 1.00 68.12 84 ASP A C 1
ATOM 694 O O . ASP A 1 84 ? 3.060 -10.241 19.738 1.00 68.12 84 ASP A O 1
ATOM 698 N N . PHE A 1 85 ? 2.305 -9.806 21.797 1.00 69.94 85 PHE A N 1
ATOM 699 C CA . PHE A 1 85 ? 0.956 -10.280 21.529 1.00 69.94 85 PHE A CA 1
ATOM 700 C C . PHE A 1 85 ? 0.161 -9.260 20.698 1.00 69.94 85 PHE A C 1
ATOM 702 O O . PHE A 1 85 ? -0.044 -8.110 21.094 1.00 69.94 85 PHE A O 1
ATOM 709 N N . ASN A 1 86 ? -0.316 -9.686 19.525 1.00 66.88 86 ASN A N 1
ATOM 710 C CA . ASN A 1 86 ? -0.943 -8.819 18.526 1.00 66.88 86 ASN A CA 1
ATOM 711 C C . ASN A 1 86 ? -2.439 -8.558 18.821 1.00 66.88 86 ASN A C 1
ATOM 713 O O . ASN A 1 86 ? -3.316 -8.883 18.022 1.00 66.88 86 ASN A O 1
ATOM 717 N N . ILE A 1 87 ? -2.733 -7.979 19.994 1.00 72.75 87 ILE A N 1
ATOM 718 C CA . ILE A 1 87 ? -4.099 -7.735 20.517 1.00 72.75 87 ILE A CA 1
ATOM 719 C C . ILE A 1 87 ? -4.960 -6.935 19.531 1.00 72.75 87 ILE A C 1
ATOM 721 O O . ILE A 1 87 ? -6.157 -7.168 19.381 1.00 72.75 87 ILE A O 1
ATOM 725 N N . GLU A 1 88 ? -4.338 -6.001 18.819 1.00 71.38 88 GLU A N 1
ATOM 726 C CA . GLU A 1 88 ? -5.004 -5.161 17.824 1.00 71.38 88 GLU A CA 1
ATOM 727 C C . GLU A 1 88 ? -5.623 -5.958 16.665 1.00 71.38 88 GLU A C 1
ATOM 729 O O . GLU A 1 88 ? -6.603 -5.504 16.080 1.00 71.38 88 GLU A O 1
ATOM 734 N N . MET A 1 89 ? -5.117 -7.158 16.363 1.00 76.38 89 MET A N 1
ATOM 735 C CA . MET A 1 89 ? -5.679 -8.022 15.322 1.00 76.38 89 MET A CA 1
ATOM 736 C C . MET A 1 89 ? -7.101 -8.486 15.677 1.00 76.38 89 MET A C 1
ATOM 738 O O . MET A 1 89 ? -7.961 -8.545 14.803 1.00 76.38 89 MET A O 1
ATOM 742 N N . PHE A 1 90 ? -7.393 -8.737 16.960 1.00 81.12 90 PHE A N 1
ATOM 743 C CA . PHE A 1 90 ? -8.753 -9.076 17.405 1.00 81.12 90 PHE A CA 1
ATOM 744 C C . PHE A 1 90 ? -9.714 -7.895 17.242 1.00 81.12 90 PHE A C 1
ATOM 746 O O . PHE A 1 90 ? -10.877 -8.074 16.879 1.00 81.12 90 PHE A O 1
ATOM 753 N N . LEU A 1 91 ? -9.218 -6.672 17.447 1.00 83.56 91 LEU A N 1
ATOM 754 C CA . LEU A 1 91 ? -10.006 -5.461 17.238 1.00 83.56 91 LEU A CA 1
ATOM 755 C C . LEU A 1 91 ? -10.289 -5.196 15.759 1.00 83.56 91 LEU A C 1
ATOM 757 O O . LEU A 1 91 ? -11.317 -4.596 15.468 1.00 83.56 91 LEU A O 1
ATOM 761 N N . LEU A 1 92 ? -9.460 -5.671 14.820 1.00 83.19 92 LEU A N 1
ATOM 762 C CA . LEU A 1 92 ? -9.739 -5.499 13.387 1.00 83.19 92 LEU A CA 1
ATOM 763 C C . LEU A 1 92 ? -11.064 -6.127 12.967 1.00 83.19 92 LEU A C 1
ATOM 765 O O . LEU A 1 92 ? -11.787 -5.529 12.177 1.00 83.19 92 LEU A O 1
ATOM 769 N N . ILE A 1 93 ? -11.418 -7.288 13.520 1.00 84.38 93 ILE A N 1
ATOM 770 C CA . ILE A 1 93 ? -12.713 -7.924 13.244 1.00 84.38 93 ILE A CA 1
ATOM 771 C C . ILE A 1 93 ? -13.847 -6.970 13.639 1.00 84.38 93 ILE A C 1
ATOM 773 O O . ILE A 1 93 ? -14.759 -6.712 12.854 1.00 84.38 93 ILE A O 1
ATOM 777 N N . ARG A 1 94 ? -13.746 -6.376 14.833 1.00 85.94 94 ARG A N 1
ATOM 778 C CA . ARG A 1 94 ? -14.691 -5.364 15.314 1.00 85.94 94 ARG A CA 1
ATOM 779 C C . ARG A 1 94 ? -14.707 -4.122 14.421 1.00 85.94 94 ARG A C 1
ATOM 781 O O . ARG A 1 94 ? -15.786 -3.620 14.132 1.00 85.94 94 ARG A O 1
ATOM 788 N N . GLU A 1 95 ? -13.554 -3.640 13.959 1.00 87.12 95 GLU A N 1
ATOM 789 C CA . GLU A 1 95 ? -13.485 -2.505 13.028 1.00 87.12 95 GLU A CA 1
ATOM 790 C C . GLU A 1 95 ? -14.223 -2.791 11.718 1.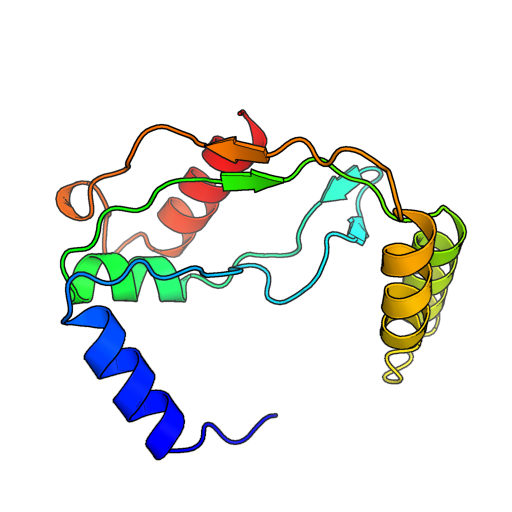00 87.12 95 GLU A C 1
ATOM 792 O O . GLU A 1 95 ? -14.985 -1.944 11.258 1.00 87.12 95 GLU A O 1
ATOM 797 N N . VAL A 1 96 ? -14.075 -3.992 11.151 1.00 85.69 96 VAL A N 1
ATOM 798 C CA . VAL A 1 96 ? -14.798 -4.396 9.934 1.00 85.69 96 VAL A CA 1
ATOM 799 C C . VAL A 1 96 ? -16.311 -4.360 10.161 1.00 85.69 96 VAL A C 1
ATOM 801 O O . VAL A 1 96 ? -17.034 -3.768 9.360 1.00 85.69 96 VAL A O 1
ATOM 804 N N . PHE A 1 97 ? -16.802 -4.921 11.271 1.00 86.69 97 PHE A N 1
ATOM 805 C CA . PHE A 1 97 ? -18.232 -4.879 11.599 1.00 86.69 97 PHE A CA 1
ATOM 806 C C . PHE A 1 97 ? -18.740 -3.461 11.875 1.00 86.69 97 PHE A C 1
ATOM 808 O O . PHE A 1 97 ? -19.834 -3.112 11.435 1.00 86.69 97 PHE A O 1
ATOM 815 N N . ASN A 1 98 ? -17.941 -2.619 12.534 1.00 85.44 98 ASN A N 1
ATOM 816 C CA . ASN A 1 98 ? -18.279 -1.216 12.790 1.00 85.44 98 ASN A CA 1
ATOM 817 C C . ASN A 1 98 ? -18.400 -0.385 11.504 1.00 85.44 98 ASN A C 1
ATOM 819 O O . ASN A 1 98 ? -19.010 0.681 11.524 1.00 85.44 98 ASN A O 1
ATOM 823 N N . LYS A 1 99 ? -17.809 -0.841 10.395 1.00 84.44 99 LYS A N 1
ATOM 824 C CA . LYS A 1 99 ? -17.920 -0.204 9.074 1.00 84.44 99 LYS A CA 1
ATOM 825 C C . LYS A 1 99 ? -18.998 -0.832 8.191 1.00 84.44 99 LYS A C 1
ATOM 827 O O . LYS A 1 99 ? -19.080 -0.504 7.007 1.00 84.44 99 LYS A O 1
ATOM 832 N N . LYS A 1 100 ? -19.850 -1.706 8.738 1.00 84.56 100 LYS A N 1
ATOM 833 C CA . LYS A 1 100 ? -21.007 -2.240 8.012 1.00 84.56 100 LYS A CA 1
ATOM 834 C C . LYS A 1 100 ? -21.892 -1.080 7.541 1.00 84.56 100 LYS A C 1
ATOM 836 O O . LYS A 1 100 ? -22.238 -0.205 8.326 1.00 84.56 100 LYS A O 1
ATOM 841 N N . ASN A 1 101 ? -22.249 -1.089 6.257 1.00 85.75 101 ASN A N 1
ATOM 842 C CA . ASN A 1 101 ? -23.022 -0.038 5.579 1.00 85.75 101 ASN A CA 1
ATOM 843 C C . ASN A 1 101 ? -22.331 1.339 5.482 1.00 85.75 101 ASN A C 1
ATOM 845 O O . ASN A 1 101 ? -22.984 2.323 5.143 1.00 85.75 101 ASN A O 1
ATOM 849 N N . CYS A 1 102 ? -21.024 1.436 5.742 1.00 85.69 102 CYS A N 1
ATOM 850 C CA . CYS A 1 102 ? -20.256 2.645 5.449 1.00 85.69 102 CYS A CA 1
ATOM 851 C C . CYS A 1 102 ? -19.665 2.589 4.035 1.00 85.69 102 CYS A C 1
ATOM 853 O O . CYS A 1 102 ? -19.174 1.550 3.594 1.00 85.69 102 CYS A O 1
ATOM 855 N N . SER A 1 103 ? -19.633 3.728 3.344 1.00 87.69 103 SER A N 1
ATOM 856 C CA . SER A 1 103 ? -18.909 3.859 2.079 1.00 87.69 103 SER A CA 1
ATOM 857 C C . SER A 1 103 ? -17.409 4.018 2.332 1.00 87.69 103 SER A C 1
ATOM 859 O O . SER A 1 103 ? -16.988 4.854 3.133 1.00 87.69 103 SER A O 1
ATOM 861 N N . ILE A 1 104 ? -16.596 3.235 1.624 1.00 88.38 104 ILE A N 1
ATOM 862 C CA . ILE A 1 104 ? -15.136 3.368 1.618 1.00 88.38 104 ILE A CA 1
ATOM 863 C C . ILE A 1 104 ? -14.749 4.097 0.336 1.00 88.38 104 ILE A C 1
ATOM 865 O O . ILE A 1 104 ? -15.080 3.651 -0.760 1.00 88.38 104 ILE A O 1
ATOM 869 N N . ASN A 1 105 ? -14.048 5.222 0.468 1.00 91.88 105 ASN A N 1
ATOM 870 C CA . ASN A 1 105 ? -13.554 5.958 -0.688 1.00 91.88 105 ASN A CA 1
ATOM 871 C C . ASN A 1 105 ? -12.230 5.339 -1.151 1.00 91.88 105 ASN A C 1
ATOM 873 O O . ASN A 1 105 ? -11.250 5.328 -0.403 1.00 91.88 105 ASN A O 1
ATOM 877 N N . VAL A 1 106 ? -12.222 4.816 -2.374 1.00 94.88 106 VAL A N 1
ATOM 878 C CA . VAL A 1 106 ? -11.044 4.244 -3.025 1.00 94.88 106 VAL A CA 1
ATOM 879 C C . VAL A 1 106 ? -10.712 5.096 -4.238 1.00 94.88 106 VAL A C 1
ATOM 881 O O . VAL A 1 106 ? -11.544 5.260 -5.128 1.00 94.88 106 VAL A O 1
ATOM 884 N N . LYS A 1 107 ? -9.486 5.612 -4.288 1.00 96.75 107 LYS A N 1
ATOM 885 C CA . LYS A 1 107 ? -8.983 6.386 -5.419 1.00 96.75 107 LYS A CA 1
ATOM 886 C C . LYS A 1 107 ? -7.861 5.640 -6.123 1.00 96.75 107 LYS A C 1
ATOM 888 O O . LYS A 1 107 ? -6.953 5.121 -5.475 1.00 96.75 107 LYS A O 1
ATOM 893 N N . PHE A 1 108 ? -7.919 5.632 -7.448 1.00 97.12 108 PHE A N 1
ATOM 894 C CA . PHE A 1 108 ? -6.909 5.043 -8.320 1.00 97.12 108 PHE A CA 1
ATOM 895 C C . PHE A 1 108 ? -6.093 6.163 -8.962 1.00 97.12 108 PHE A C 1
ATOM 897 O O . PHE A 1 108 ? -6.659 7.113 -9.500 1.00 97.12 108 PHE A O 1
ATOM 904 N N . GLY A 1 109 ? -4.772 6.064 -8.873 1.00 96.88 109 GLY A N 1
ATOM 905 C CA . GLY A 1 109 ? -3.842 6.975 -9.529 1.00 96.88 109 GLY A CA 1
ATOM 906 C C . GLY A 1 109 ? -3.541 6.578 -10.968 1.00 96.88 109 GLY A C 1
ATOM 907 O O . GLY A 1 109 ? -3.958 5.524 -11.451 1.00 96.88 109 GLY A O 1
ATOM 908 N N . SER A 1 110 ? -2.747 7.409 -11.638 1.00 97.12 110 SER A N 1
ATOM 909 C CA . SER A 1 110 ? -2.256 7.117 -12.983 1.00 97.12 110 SER A CA 1
ATOM 910 C C . SER A 1 110 ? -1.307 5.907 -12.986 1.00 97.12 110 SER A C 1
ATOM 912 O O . SER A 1 110 ? -0.478 5.789 -12.076 1.00 97.12 110 SER A O 1
ATOM 914 N N . PRO A 1 111 ? -1.373 5.028 -14.006 1.00 97.56 111 PRO A N 1
ATOM 915 C CA . PRO A 1 111 ? -0.423 3.932 -14.160 1.00 97.56 111 PRO A CA 1
ATOM 916 C C . PRO A 1 111 ? 1.022 4.435 -14.262 1.00 97.56 111 PRO A C 1
ATOM 918 O O . PRO A 1 111 ? 1.328 5.356 -15.018 1.00 97.56 111 PRO A O 1
ATOM 921 N N . ILE A 1 112 ? 1.922 3.802 -13.516 1.00 97.88 112 ILE A N 1
ATOM 922 C CA . ILE A 1 112 ? 3.364 4.048 -13.535 1.00 97.88 112 ILE A CA 1
ATOM 923 C C . ILE A 1 112 ? 4.008 2.898 -14.291 1.00 97.88 112 ILE A C 1
ATOM 925 O O . ILE A 1 112 ? 3.935 1.749 -13.846 1.00 97.88 112 ILE A O 1
ATOM 929 N N . SER A 1 113 ? 4.650 3.199 -15.420 1.00 98.00 113 SER A N 1
ATOM 930 C CA . SER A 1 113 ? 5.224 2.138 -16.235 1.00 98.00 113 SER A CA 1
ATOM 931 C C . SER A 1 113 ? 6.408 1.465 -15.546 1.00 98.00 113 SER A C 1
ATOM 933 O O . SER A 1 113 ? 7.272 2.139 -14.981 1.00 98.00 113 SER A O 1
ATOM 935 N N . PHE A 1 114 ? 6.521 0.138 -15.652 1.00 97.31 114 PHE A N 1
ATOM 936 C CA . PHE A 1 114 ? 7.698 -0.576 -15.137 1.00 97.31 114 PHE A CA 1
ATOM 937 C C . PHE A 1 114 ? 9.011 -0.067 -15.752 1.00 97.31 114 PHE A C 1
ATOM 939 O O . PHE A 1 114 ? 10.059 -0.146 -15.115 1.00 97.31 114 PHE A O 1
ATOM 946 N N . LYS A 1 115 ? 8.952 0.480 -16.975 1.00 97.62 115 LYS A N 1
ATOM 947 C CA . LYS A 1 115 ? 10.106 1.014 -17.711 1.00 97.62 115 LYS A CA 1
ATOM 948 C C . LYS A 1 115 ? 10.699 2.265 -17.067 1.00 97.62 115 LYS A C 1
ATOM 950 O O . LYS A 1 115 ? 11.883 2.523 -17.241 1.00 97.62 115 LYS A O 1
ATOM 955 N N . THR A 1 116 ? 9.898 3.037 -16.330 1.00 96.69 116 THR A N 1
ATOM 956 C CA . THR A 1 116 ? 10.369 4.254 -15.649 1.00 96.69 116 THR A CA 1
ATOM 957 C C . THR A 1 116 ? 10.972 3.962 -14.277 1.00 96.69 116 THR A C 1
ATOM 959 O O . THR A 1 116 ? 11.473 4.873 -13.629 1.00 96.69 116 THR A O 1
ATOM 962 N N . LEU A 1 117 ? 10.880 2.718 -13.790 1.00 96.62 117 LEU A N 1
ATOM 963 C CA . LEU A 1 117 ? 11.369 2.342 -12.466 1.00 96.62 117 LEU A CA 1
ATOM 964 C C . LEU A 1 117 ? 12.872 2.067 -12.501 1.00 96.62 117 LEU A C 1
ATOM 966 O O . LEU A 1 117 ? 13.357 1.263 -13.297 1.00 96.62 117 LEU A O 1
ATOM 970 N N . ASN A 1 118 ? 13.607 2.666 -11.567 1.00 94.06 118 ASN A N 1
ATOM 971 C CA . ASN A 1 118 ? 15.036 2.426 -11.438 1.00 94.06 118 ASN A CA 1
ATOM 972 C C . ASN A 1 118 ? 15.335 1.235 -10.507 1.00 94.06 118 ASN A C 1
ATOM 974 O O . ASN A 1 118 ? 15.114 1.282 -9.293 1.00 94.06 118 ASN A O 1
ATOM 978 N N . ARG A 1 119 ? 15.917 0.167 -11.070 1.00 91.88 119 ARG A N 1
ATOM 979 C CA . ARG A 1 119 ? 16.306 -1.050 -10.330 1.00 91.88 119 ARG A CA 1
ATOM 980 C C . ARG A 1 119 ? 17.403 -0.816 -9.286 1.00 91.88 119 ARG A C 1
ATOM 982 O O . ARG A 1 119 ? 17.498 -1.590 -8.337 1.00 91.88 119 ARG A O 1
ATOM 989 N N . HIS A 1 120 ? 18.225 0.215 -9.440 1.00 93.62 120 HIS A N 1
ATOM 990 C CA . HIS A 1 120 ? 19.297 0.540 -8.496 1.00 93.62 120 HIS A CA 1
ATOM 991 C C . HIS A 1 120 ? 18.812 1.443 -7.354 1.00 93.62 120 HIS A C 1
ATOM 993 O O . HIS A 1 120 ? 19.412 1.450 -6.285 1.00 93.62 120 HIS A O 1
ATOM 999 N N . MET A 1 121 ? 17.686 2.141 -7.535 1.00 95.25 121 MET A N 1
ATOM 1000 C CA . MET A 1 121 ? 17.127 3.088 -6.561 1.00 95.25 121 MET A CA 1
ATOM 1001 C C . MET A 1 121 ? 15.809 2.601 -5.947 1.00 95.25 121 MET A C 1
ATOM 1003 O O . MET A 1 121 ? 14.898 3.377 -5.679 1.00 95.25 121 MET A O 1
ATOM 1007 N N . ILE A 1 122 ? 15.708 1.301 -5.677 1.00 96.00 122 ILE A N 1
ATOM 1008 C CA . ILE A 1 122 ? 14.460 0.642 -5.265 1.00 96.00 122 ILE A CA 1
ATOM 1009 C C . ILE A 1 122 ? 13.793 1.283 -4.033 1.00 96.00 122 ILE A C 1
ATOM 1011 O O . ILE A 1 122 ? 12.570 1.426 -4.008 1.00 96.00 122 ILE A O 1
ATOM 1015 N N . ASN A 1 123 ? 14.564 1.679 -3.017 1.00 96.56 123 ASN A N 1
ATOM 1016 C CA . ASN A 1 123 ? 13.999 2.309 -1.818 1.00 96.56 123 ASN A CA 1
ATOM 1017 C C . ASN A 1 123 ? 13.461 3.717 -2.119 1.00 96.56 123 ASN A C 1
ATOM 1019 O O . ASN A 1 123 ? 12.394 4.089 -1.639 1.00 96.56 123 ASN A O 1
ATOM 1023 N N . SER A 1 124 ? 14.164 4.476 -2.964 1.00 97.00 124 SER A N 1
ATOM 1024 C CA . SER A 1 124 ? 13.712 5.796 -3.411 1.00 97.00 124 SER A CA 1
ATOM 1025 C C . SER A 1 124 ? 12.442 5.685 -4.259 1.00 97.00 124 SER A C 1
ATOM 1027 O O . SER A 1 124 ? 11.474 6.390 -3.990 1.00 97.00 124 SER A O 1
ATOM 1029 N N . GLU A 1 125 ? 12.381 4.726 -5.190 1.00 97.38 125 GLU A N 1
ATOM 1030 C CA . GLU A 1 125 ? 11.173 4.433 -5.976 1.00 97.38 125 GLU A CA 1
ATOM 1031 C C . GLU A 1 125 ? 9.992 4.022 -5.092 1.00 97.38 125 GLU A C 1
ATOM 1033 O O . GLU A 1 125 ? 8.859 4.443 -5.317 1.00 97.38 125 GLU A O 1
ATOM 1038 N N . THR A 1 126 ? 10.258 3.235 -4.049 1.00 97.62 126 THR A N 1
ATOM 1039 C CA . THR A 1 126 ? 9.237 2.833 -3.075 1.00 97.62 126 THR A CA 1
ATOM 1040 C C . THR A 1 126 ? 8.649 4.053 -2.369 1.00 97.62 126 THR A C 1
ATOM 1042 O O . THR A 1 126 ? 7.428 4.204 -2.329 1.00 97.62 126 THR A O 1
ATOM 1045 N N . ASN A 1 127 ? 9.500 4.963 -1.888 1.00 96.94 127 ASN A N 1
ATOM 1046 C CA . ASN A 1 127 ? 9.062 6.206 -1.251 1.00 96.94 127 ASN A CA 1
ATOM 1047 C C . ASN A 1 127 ? 8.353 7.143 -2.235 1.00 96.94 127 ASN A C 1
ATOM 1049 O O . ASN A 1 127 ? 7.336 7.738 -1.887 1.00 96.94 127 ASN A O 1
ATOM 1053 N N . ARG A 1 128 ? 8.826 7.229 -3.483 1.00 97.12 128 ARG A N 1
ATOM 1054 C CA . ARG A 1 128 ? 8.176 8.001 -4.550 1.00 97.12 128 ARG A CA 1
ATOM 1055 C C . ARG A 1 128 ? 6.747 7.517 -4.784 1.00 97.12 128 ARG A C 1
ATOM 1057 O O . ARG A 1 128 ? 5.823 8.325 -4.798 1.00 97.12 128 ARG A O 1
ATOM 1064 N N . ILE A 1 129 ? 6.550 6.206 -4.923 1.00 97.38 129 ILE A N 1
ATOM 1065 C CA . ILE A 1 129 ? 5.221 5.618 -5.146 1.00 97.38 129 ILE A CA 1
ATOM 1066 C C . ILE A 1 129 ? 4.343 5.747 -3.900 1.00 97.38 129 ILE A C 1
ATOM 1068 O O . ILE A 1 129 ? 3.153 6.037 -4.041 1.00 97.38 129 ILE A O 1
ATOM 1072 N N . LYS A 1 130 ? 4.906 5.604 -2.692 1.00 96.56 130 LYS A N 1
ATOM 1073 C CA . LYS A 1 130 ? 4.188 5.901 -1.444 1.00 96.56 130 LYS A CA 1
ATOM 1074 C C . LYS A 1 130 ? 3.675 7.343 -1.471 1.00 96.56 130 LYS A C 1
ATOM 1076 O O . LYS A 1 130 ? 2.472 7.548 -1.386 1.00 96.56 130 LYS A O 1
ATOM 1081 N N . ASN A 1 131 ? 4.532 8.329 -1.718 1.00 96.12 131 ASN A N 1
ATOM 1082 C CA . ASN A 1 131 ? 4.138 9.742 -1.755 1.00 96.12 131 ASN A CA 1
ATOM 1083 C C . ASN A 1 131 ? 3.055 10.032 -2.806 1.00 96.12 131 ASN A C 1
ATOM 1085 O O . ASN A 1 131 ? 2.065 10.689 -2.489 1.00 96.12 131 ASN A O 1
ATOM 1089 N N . ILE A 1 132 ? 3.189 9.482 -4.019 1.00 96.69 132 ILE A N 1
ATOM 1090 C CA . ILE A 1 132 ? 2.150 9.577 -5.059 1.00 96.69 132 ILE A CA 1
ATOM 1091 C C . ILE A 1 132 ? 0.830 9.004 -4.538 1.00 96.69 132 ILE A C 1
ATOM 1093 O O . ILE A 1 132 ? -0.199 9.665 -4.626 1.00 96.69 132 ILE A O 1
ATOM 1097 N N . THR A 1 133 ? 0.861 7.813 -3.934 1.00 96.44 133 THR A N 1
ATOM 1098 C CA . THR A 1 133 ? -0.336 7.162 -3.381 1.00 96.44 133 THR A CA 1
ATOM 1099 C C . THR A 1 133 ? -1.015 8.043 -2.334 1.00 96.44 133 THR A C 1
ATOM 1101 O O . THR A 1 133 ? -2.229 8.194 -2.368 1.00 96.44 133 THR A O 1
ATOM 1104 N N . TYR A 1 134 ? -0.250 8.663 -1.433 1.00 93.44 134 TYR A N 1
ATOM 1105 C CA . TYR A 1 134 ? -0.788 9.525 -0.375 1.00 93.44 134 TYR A CA 1
ATOM 1106 C C . TYR A 1 134 ? -1.326 10.869 -0.889 1.00 93.44 134 TY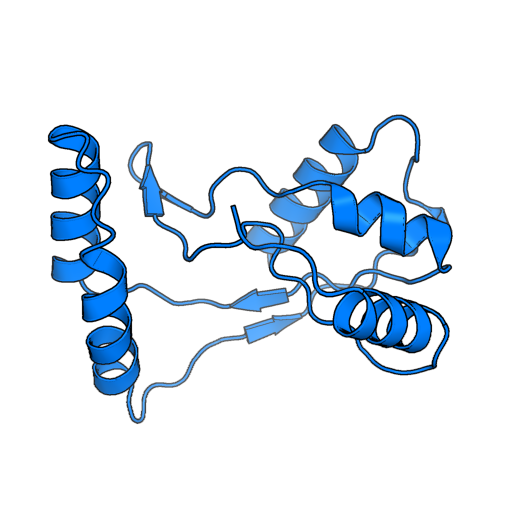R A C 1
ATOM 1108 O O . TYR A 1 134 ? -2.209 11.437 -0.249 1.00 93.44 134 TYR A O 1
ATOM 1116 N N . SER A 1 135 ? -0.834 11.360 -2.031 1.00 93.75 135 SER A N 1
ATOM 1117 C CA . SER A 1 135 ? -1.274 12.630 -2.631 1.00 93.75 135 SER A CA 1
ATOM 1118 C C . SER A 1 135 ? -2.613 12.574 -3.379 1.00 93.75 135 SER A C 1
ATOM 1120 O O . SER A 1 135 ? -3.200 13.622 -3.635 1.00 93.75 135 SER A O 1
ATOM 1122 N N . ILE A 1 136 ? -3.099 11.378 -3.730 1.00 92.88 136 ILE A N 1
ATOM 1123 C CA . ILE A 1 136 ? -4.350 11.176 -4.489 1.00 92.88 136 ILE A CA 1
ATOM 1124 C C . ILE A 1 136 ? -5.563 11.297 -3.562 1.00 92.88 136 ILE A C 1
ATOM 1126 O O . ILE A 1 136 ? -6.559 11.996 -3.859 1.00 92.88 136 ILE A O 1
#

pLDDT: mean 88.97, std 10.21, range [32.38, 98.12]